Protein AF-A0A9D6INA7-F1 (afdb_monomer_lite)

Radius of gyration: 45.53 Å; chains: 1; bounding box: 93×79×83 Å

Foldseek 3Di:
DDDPDDDPVQLVCVLVPNHDPVSVVCCVPDPVSVVVSVVSNVVVVVVVVVVVVVVDDPVVVVVVVVVVVVVVVVVVVVVVVVVVVVVVVVVVVVVVVCVVPPDPDDPDPDPDPVVVVVVVVVVVQVPDPDHPVCVVVVVVVVVVVVVVVVVVVVVVVPPD

pLDDT: mean 83.05, std 12.9, range [39.5, 96.38]

Sequence (160 aa):
MNENHLTDDELAGVVVGAPSRRASDHLASCESCRTEESRMRSELKGFSEEYARQGERPEVFWAKQRAAVHARIERRRTVLWRLTWSTAAAATIMLGYLHFRSPASQPAPVVQDADQALLLDVERSLRRPVPAALEPAMILAAEIDRMASIEQVNEKGETQ

Structure (mmCIF, N/CA/C/O backbone):
data_AF-A0A9D6INA7-F1
#
_entry.id   AF-A0A9D6INA7-F1
#
loop_
_atom_site.group_PDB
_atom_site.id
_atom_site.type_symbol
_atom_site.label_atom_id
_atom_site.label_alt_id
_atom_site.label_comp_id
_atom_site.label_asym_id
_atom_site.label_entity_id
_atom_site.label_seq_id
_atom_site.pdbx_PDB_ins_code
_atom_site.Cartn_x
_atom_site.Cartn_y
_atom_site.Cartn_z
_atom_site.occupancy
_atom_site.B_iso_or_equiv
_atom_site.auth_seq_id
_atom_site.auth_comp_id
_atom_site.auth_asym_id
_atom_site.auth_atom_id
_atom_site.pdbx_PDB_model_num
ATOM 1 N N . MET A 1 1 ? -18.661 6.238 46.162 1.00 39.50 1 MET A N 1
ATOM 2 C CA . MET A 1 1 ? -18.295 5.082 45.322 1.00 39.50 1 MET A CA 1
ATOM 3 C C . MET A 1 1 ? -17.611 5.658 44.095 1.00 39.50 1 MET A C 1
ATOM 5 O O . MET A 1 1 ? -18.292 6.073 43.173 1.00 39.50 1 MET A O 1
ATOM 9 N N . ASN A 1 2 ? -16.289 5.829 44.170 1.00 43.62 2 ASN A N 1
ATOM 10 C CA . ASN A 1 2 ? -15.457 6.296 43.060 1.00 43.62 2 ASN A CA 1
ATOM 11 C C . ASN A 1 2 ? -14.769 5.056 42.494 1.00 43.62 2 ASN A C 1
ATOM 13 O O . ASN A 1 2 ? -13.664 4.718 42.918 1.00 43.62 2 ASN A O 1
ATOM 17 N N . GLU A 1 3 ? -15.460 4.325 41.628 1.00 61.50 3 GLU A N 1
ATOM 18 C CA . GLU A 1 3 ? -14.843 3.222 40.900 1.00 61.50 3 GLU A CA 1
ATOM 19 C C . GLU A 1 3 ? -14.175 3.794 39.652 1.00 61.50 3 GLU A C 1
ATOM 21 O O . GLU A 1 3 ? -14.790 4.489 38.849 1.00 61.50 3 GLU A O 1
ATOM 26 N N . ASN A 1 4 ? -12.867 3.579 39.548 1.00 87.19 4 ASN A N 1
ATOM 27 C CA . ASN A 1 4 ? -12.038 4.096 38.469 1.00 87.19 4 ASN A CA 1
ATOM 28 C C . ASN A 1 4 ? -12.307 3.265 37.197 1.00 87.19 4 ASN A C 1
ATOM 30 O O . ASN A 1 4 ? -11.664 2.231 37.000 1.00 87.19 4 ASN A O 1
ATOM 34 N N . HIS A 1 5 ? -13.312 3.667 36.412 1.00 92.19 5 HIS A N 1
ATOM 35 C CA . HIS A 1 5 ? -13.701 3.046 35.139 1.00 92.19 5 HIS A CA 1
ATOM 36 C C . HIS A 1 5 ? -12.588 3.136 34.083 1.00 92.19 5 HIS A C 1
ATOM 38 O O . HIS A 1 5 ? -11.616 3.878 34.245 1.00 92.19 5 HIS A O 1
ATOM 44 N N . LEU A 1 6 ? -12.727 2.363 33.002 1.00 93.00 6 LEU A N 1
ATOM 45 C CA . LEU A 1 6 ? -11.847 2.487 31.839 1.00 93.00 6 LEU A CA 1
ATOM 46 C C . LEU A 1 6 ? -11.991 3.861 31.199 1.00 93.00 6 LEU A C 1
ATOM 48 O O . LEU A 1 6 ? -13.091 4.409 31.132 1.00 93.00 6 LEU A O 1
ATOM 52 N N . THR A 1 7 ? -10.873 4.394 30.719 1.00 93.50 7 THR A N 1
ATOM 53 C CA . THR A 1 7 ? -10.906 5.586 29.873 1.00 93.50 7 THR A CA 1
ATOM 54 C C . THR A 1 7 ? -11.482 5.242 28.502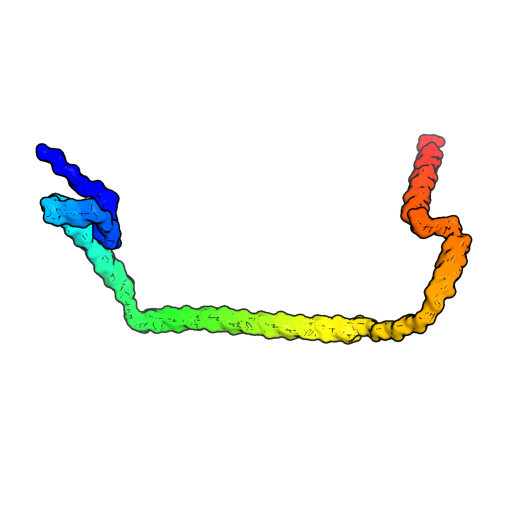 1.00 93.50 7 THR A C 1
ATOM 56 O O . THR A 1 7 ? -11.440 4.086 28.071 1.00 93.50 7 THR A O 1
ATOM 59 N N . ASP A 1 8 ? -11.965 6.254 27.785 1.00 92.00 8 ASP A N 1
ATOM 60 C CA . ASP A 1 8 ? -12.484 6.085 26.424 1.00 92.00 8 ASP A CA 1
ATOM 61 C C . ASP A 1 8 ? -11.443 5.449 25.490 1.00 92.00 8 ASP A C 1
ATOM 63 O O . ASP A 1 8 ? -11.783 4.590 24.680 1.00 92.00 8 ASP A O 1
ATOM 67 N N . ASP A 1 9 ? -10.161 5.792 25.652 1.00 92.75 9 ASP A N 1
ATOM 68 C CA . ASP A 1 9 ? -9.058 5.208 24.879 1.00 92.75 9 ASP A CA 1
ATOM 69 C C . ASP A 1 9 ? -8.852 3.717 25.188 1.00 92.75 9 ASP A C 1
ATOM 71 O O . ASP A 1 9 ? -8.656 2.902 24.282 1.00 92.75 9 ASP A O 1
ATOM 75 N N . GLU A 1 10 ? -8.905 3.334 26.469 1.00 93.75 10 GLU A N 1
ATOM 76 C CA . GLU A 1 10 ? -8.799 1.931 26.882 1.00 93.75 10 GLU A CA 1
ATOM 77 C C . GLU A 1 10 ? -9.990 1.120 26.359 1.00 93.75 10 GLU A C 1
ATOM 79 O O . GLU A 1 10 ? -9.817 -0.005 25.881 1.00 93.75 10 GLU A O 1
ATOM 84 N N . LEU A 1 11 ? -11.188 1.705 26.404 1.00 93.88 11 LEU A N 1
ATOM 85 C CA . LEU A 1 11 ? -12.412 1.089 25.912 1.00 93.88 11 LEU A CA 1
ATOM 86 C C . LEU A 1 11 ? -12.409 0.959 24.382 1.00 93.88 11 LEU A C 1
ATOM 88 O O . LEU A 1 11 ? -12.724 -0.108 23.852 1.00 93.88 11 LEU A O 1
ATOM 92 N N . ALA A 1 12 ? -11.962 1.990 23.664 1.00 93.38 12 ALA A N 1
ATOM 93 C CA . ALA A 1 12 ? -11.777 1.952 22.218 1.00 93.38 12 ALA A CA 1
ATOM 94 C C . ALA A 1 12 ? -10.768 0.868 21.814 1.00 93.38 12 ALA A C 1
ATOM 96 O O . ALA A 1 12 ? -11.034 0.101 20.887 1.00 93.38 12 ALA A O 1
ATOM 97 N N . GLY A 1 13 ? -9.659 0.738 22.553 1.00 94.31 13 GLY A N 1
ATOM 98 C CA . GLY A 1 13 ? -8.676 -0.333 22.374 1.00 94.31 13 GLY A CA 1
ATOM 99 C C . GLY A 1 13 ? -9.300 -1.729 22.461 1.00 94.31 13 GLY A C 1
ATOM 100 O O . GLY A 1 13 ? -9.048 -2.584 21.610 1.00 94.31 13 GLY A O 1
ATOM 101 N N . VAL A 1 14 ? -10.186 -1.955 23.435 1.00 95.31 14 VAL A N 1
ATOM 102 C CA . VAL A 1 14 ? -10.940 -3.216 23.556 1.00 95.31 14 VAL A CA 1
ATOM 103 C C . VAL A 1 14 ? -11.855 -3.448 22.351 1.00 95.31 14 VAL A C 1
ATOM 105 O O . VAL A 1 14 ? -11.949 -4.572 21.839 1.00 95.31 14 VAL A O 1
ATOM 108 N N . VAL A 1 15 ? -12.547 -2.404 21.901 1.00 94.69 15 VAL A N 1
ATOM 109 C CA . VAL A 1 15 ? -13.519 -2.478 20.807 1.00 94.69 15 VAL A CA 1
ATOM 110 C C . VAL A 1 15 ? -12.839 -2.817 19.474 1.00 94.69 15 VAL A C 1
ATOM 112 O O . VAL A 1 15 ? -13.358 -3.655 18.738 1.00 94.69 15 VAL A O 1
ATOM 115 N N . VAL A 1 16 ? -11.652 -2.265 19.195 1.00 92.94 16 VAL A N 1
ATOM 116 C CA . VAL A 1 16 ? -10.876 -2.552 17.967 1.00 92.94 16 VAL A CA 1
ATOM 117 C C . VAL A 1 16 ? -10.054 -3.849 18.028 1.00 92.94 16 VAL A C 1
ATOM 119 O O . VAL A 1 16 ? -9.341 -4.171 17.080 1.00 92.94 16 VAL A O 1
ATOM 122 N N . GLY A 1 17 ? -10.148 -4.614 19.122 1.00 93.06 17 GLY A N 1
ATOM 123 C CA . GLY A 1 17 ? -9.463 -5.903 19.276 1.00 93.06 17 GLY A CA 1
ATOM 124 C C . GLY A 1 17 ? -8.021 -5.815 19.785 1.00 93.06 17 GLY A C 1
ATOM 125 O O . GLY A 1 17 ? -7.282 -6.792 19.683 1.00 93.06 17 GLY A O 1
ATOM 126 N N . ALA A 1 18 ? -7.624 -4.681 20.365 1.00 93.81 18 ALA A N 1
ATOM 127 C CA . ALA A 1 18 ? -6.322 -4.463 20.993 1.00 93.81 18 ALA A CA 1
ATOM 128 C C . ALA A 1 18 ? -6.458 -4.082 22.488 1.00 93.81 18 ALA A C 1
ATOM 130 O O . ALA A 1 18 ? -5.997 -3.012 22.896 1.00 93.81 18 ALA A O 1
ATOM 131 N N . PRO A 1 19 ? -7.107 -4.914 23.330 1.00 92.94 19 PRO A N 1
ATOM 132 C CA . PRO A 1 19 ? -7.307 -4.585 24.735 1.00 92.94 19 PRO A CA 1
ATOM 133 C C . PRO A 1 19 ? -5.983 -4.604 25.508 1.00 92.94 19 PRO A C 1
ATOM 135 O O . PRO A 1 19 ? -5.164 -5.516 25.362 1.00 92.94 19 PRO A O 1
ATOM 138 N N . SER A 1 20 ? -5.796 -3.638 26.407 1.00 93.06 20 SER A N 1
ATOM 139 C CA . SER A 1 20 ? -4.734 -3.728 27.409 1.00 93.06 20 SER A CA 1
ATOM 140 C C . SER A 1 20 ? -5.061 -4.823 28.437 1.00 93.06 20 SER A C 1
ATOM 142 O O . SER A 1 20 ? -6.219 -5.219 28.620 1.00 93.06 20 SER A O 1
ATOM 144 N N . ARG A 1 21 ? -4.041 -5.316 29.154 1.00 92.75 21 ARG A N 1
ATOM 145 C CA . ARG A 1 21 ? -4.243 -6.315 30.219 1.00 92.75 21 ARG A CA 1
ATOM 146 C C . ARG A 1 21 ? -5.165 -5.782 31.318 1.00 92.75 21 ARG A C 1
ATOM 148 O O . ARG A 1 21 ? -6.128 -6.440 31.683 1.00 92.75 21 ARG A O 1
ATOM 155 N N . ARG A 1 22 ? -4.923 -4.539 31.747 1.00 92.69 22 ARG A N 1
ATOM 156 C CA . ARG A 1 22 ? -5.764 -3.809 32.705 1.00 92.69 22 ARG A CA 1
ATOM 157 C C . ARG A 1 22 ? -7.215 -3.717 32.229 1.00 92.69 22 ARG A C 1
ATOM 159 O O . ARG A 1 22 ? -8.114 -3.956 33.025 1.00 92.69 22 ARG A O 1
ATOM 166 N N . ALA A 1 23 ? -7.435 -3.388 30.955 1.00 93.25 23 ALA A N 1
ATOM 167 C CA . ALA A 1 23 ? -8.778 -3.279 30.397 1.00 93.25 23 ALA A CA 1
ATOM 168 C C . ALA A 1 23 ? -9.506 -4.628 30.384 1.00 93.25 23 ALA A C 1
ATOM 170 O O . ALA A 1 23 ? -10.665 -4.706 30.784 1.00 93.25 23 ALA A O 1
ATOM 171 N N . SER A 1 24 ? -8.803 -5.699 30.010 1.00 93.56 24 SER A N 1
ATOM 172 C CA . SER A 1 24 ? -9.348 -7.063 30.028 1.00 93.56 24 SER A CA 1
ATOM 173 C C . SER A 1 24 ? -9.737 -7.501 31.444 1.00 93.56 24 SER A C 1
ATOM 175 O O . SER A 1 24 ? -10.841 -8.001 31.654 1.00 93.56 24 SER A O 1
ATOM 177 N N . ASP A 1 25 ? -8.863 -7.252 32.423 1.00 93.94 25 ASP A N 1
ATOM 178 C CA . ASP A 1 25 ? -9.101 -7.604 33.826 1.00 93.94 25 ASP A CA 1
ATOM 179 C C . ASP A 1 25 ? -10.251 -6.776 34.430 1.00 93.94 25 ASP A C 1
ATOM 181 O O . ASP A 1 25 ? -11.086 -7.303 35.164 1.00 93.94 25 ASP A O 1
ATOM 185 N N . HIS A 1 26 ? -10.345 -5.486 34.091 1.00 94.94 26 HIS A N 1
ATOM 186 C CA . HIS A 1 26 ? -11.422 -4.609 34.558 1.00 94.94 26 HIS A CA 1
ATOM 187 C C . HIS A 1 26 ? -12.785 -5.004 33.980 1.00 94.94 26 HIS A C 1
ATOM 189 O O . HIS A 1 26 ? -13.786 -4.996 34.693 1.00 94.94 26 HIS A O 1
ATOM 195 N N . LEU A 1 27 ? -12.845 -5.402 32.706 1.00 94.56 27 LEU A N 1
ATOM 196 C CA . LEU A 1 27 ? -14.090 -5.868 32.090 1.00 94.56 27 LEU A CA 1
ATOM 197 C C . LEU A 1 27 ? -14.610 -7.160 32.720 1.00 94.56 27 LEU A C 1
ATOM 199 O O . LEU A 1 27 ? -15.812 -7.408 32.664 1.00 94.56 27 LEU A O 1
ATOM 203 N N . ALA A 1 28 ? -13.765 -7.966 33.367 1.00 93.31 28 ALA A N 1
ATOM 204 C CA . ALA A 1 28 ? -14.228 -9.132 34.115 1.00 93.31 28 ALA A CA 1
ATOM 205 C C . ALA A 1 28 ? -15.023 -8.740 35.375 1.00 93.31 28 ALA A C 1
ATOM 207 O O . ALA A 1 28 ? -15.969 -9.435 35.747 1.00 93.31 28 ALA A O 1
ATOM 208 N N . SER A 1 29 ? -14.706 -7.606 36.006 1.00 92.75 29 SER A N 1
ATOM 209 C CA . SER A 1 29 ? -15.310 -7.186 37.277 1.00 92.75 29 SER A CA 1
ATOM 210 C C . SER A 1 29 ? -16.317 -6.037 37.162 1.00 92.75 29 SER A C 1
ATOM 212 O O . SER A 1 29 ? -17.220 -5.963 37.989 1.00 92.75 29 SER A O 1
ATOM 214 N N . CYS A 1 30 ? -16.234 -5.187 36.135 1.00 95.38 30 CYS A N 1
ATOM 215 C CA . CYS A 1 30 ? -17.062 -3.984 36.014 1.00 95.38 30 CYS A CA 1
ATOM 216 C C . CYS A 1 30 ? -18.196 -4.130 34.984 1.00 95.38 30 CYS A C 1
ATOM 218 O O . CYS A 1 30 ? -17.961 -4.257 33.782 1.00 95.38 30 CYS A O 1
ATOM 220 N N . GLU A 1 31 ? -19.447 -4.073 35.447 1.00 94.62 31 GLU A N 1
ATOM 221 C CA . GLU A 1 31 ? -20.636 -4.211 34.592 1.00 94.62 31 GLU A CA 1
ATOM 222 C C . GLU A 1 31 ? -20.909 -2.988 33.707 1.00 94.62 31 GLU A C 1
ATOM 224 O O . GLU A 1 31 ? -21.302 -3.148 32.548 1.00 94.62 31 GLU A O 1
ATOM 229 N N . SER A 1 32 ? -20.656 -1.773 34.200 1.00 94.19 32 SER A N 1
ATOM 230 C CA . SER A 1 32 ? -20.866 -0.554 33.411 1.00 94.19 32 SER A CA 1
ATOM 231 C C . SER A 1 32 ? -19.929 -0.498 32.202 1.00 94.19 32 SER A C 1
ATOM 233 O O . SER A 1 32 ? -20.388 -0.263 31.087 1.00 94.19 32 SER A O 1
ATOM 235 N N . CYS A 1 33 ? -18.643 -0.819 32.383 1.00 95.44 33 CYS A N 1
ATOM 236 C CA . CYS A 1 33 ? -17.680 -0.869 31.281 1.00 95.44 33 CYS A CA 1
ATOM 237 C C . CYS A 1 33 ? -18.006 -1.971 30.261 1.00 95.44 33 CYS A C 1
ATOM 239 O O . CYS A 1 33 ? -17.836 -1.747 29.066 1.00 95.44 33 CYS A O 1
ATOM 241 N N . ARG A 1 34 ? -18.525 -3.133 30.692 1.00 95.19 34 ARG A N 1
ATOM 242 C CA . ARG A 1 34 ? -19.021 -4.169 29.760 1.00 95.19 34 ARG A CA 1
ATOM 243 C C . ARG A 1 34 ? -20.222 -3.693 28.947 1.00 95.19 34 ARG A C 1
ATOM 245 O O . ARG A 1 34 ? -20.334 -4.006 27.765 1.00 95.19 34 ARG A O 1
ATOM 252 N N . THR A 1 35 ? -21.125 -2.951 29.582 1.00 95.94 35 THR A N 1
ATOM 253 C CA . THR A 1 35 ? -22.317 -2.411 28.918 1.00 95.94 35 THR A CA 1
ATOM 254 C C . THR A 1 35 ? -21.918 -1.405 27.844 1.00 95.94 35 THR A C 1
ATOM 256 O O . THR A 1 35 ? -22.411 -1.476 26.720 1.00 95.94 35 THR A O 1
ATOM 259 N N . GLU A 1 36 ? -20.971 -0.524 28.163 1.00 95.12 36 GLU A N 1
ATOM 260 C CA . GLU A 1 36 ? -20.465 0.477 27.224 1.00 95.12 36 GLU A CA 1
ATOM 261 C C . GLU A 1 36 ? -19.671 -0.152 26.067 1.00 95.12 36 GLU A C 1
ATOM 263 O O . GLU A 1 36 ? -19.880 0.198 24.907 1.00 95.12 36 GLU A O 1
ATOM 268 N N . GLU A 1 37 ? -18.834 -1.153 26.348 1.00 95.62 37 GLU A N 1
ATOM 269 C CA . GLU A 1 37 ? -18.132 -1.932 25.321 1.00 95.62 37 GLU A CA 1
ATOM 270 C C . GLU A 1 37 ? -19.111 -2.609 24.348 1.00 95.62 37 GLU A C 1
ATOM 272 O O . GLU A 1 37 ? -18.969 -2.477 23.130 1.00 95.62 37 GLU A O 1
ATOM 277 N N . SER A 1 38 ? -20.150 -3.262 24.877 1.00 94.69 38 SER A N 1
ATOM 278 C CA . SER A 1 38 ? -21.203 -3.892 24.073 1.00 94.69 38 SER A CA 1
ATOM 279 C C . SER A 1 38 ? -21.954 -2.870 23.213 1.00 94.69 38 SER A C 1
ATOM 281 O O . SER A 1 38 ? -22.191 -3.113 22.024 1.00 94.69 38 SER A O 1
ATOM 283 N N . ARG A 1 39 ? -22.264 -1.689 23.772 1.00 94.38 39 ARG A N 1
ATOM 284 C CA . ARG A 1 39 ? -22.883 -0.576 23.040 1.00 94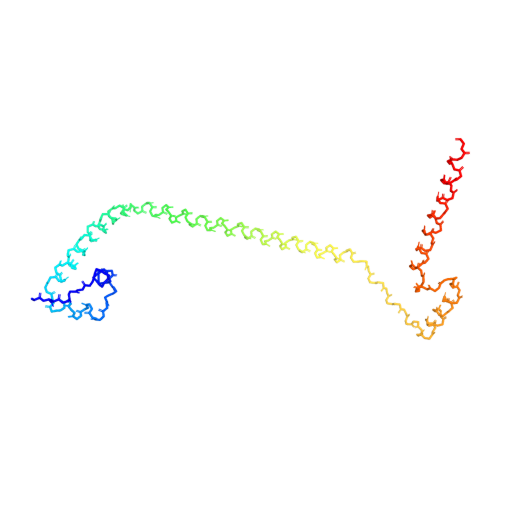.38 39 ARG A CA 1
ATOM 285 C C . ARG A 1 39 ? -22.016 -0.156 21.855 1.00 94.38 39 ARG A C 1
ATOM 287 O O . ARG A 1 39 ? -22.489 -0.195 20.720 1.00 94.38 39 ARG A O 1
ATOM 294 N N . MET A 1 40 ? -20.737 0.135 22.087 1.00 93.88 40 MET A N 1
ATOM 295 C CA . MET A 1 40 ? -19.800 0.535 21.032 1.00 93.88 40 MET A CA 1
ATOM 296 C C . MET A 1 40 ? -19.617 -0.552 19.962 1.00 93.88 40 MET A C 1
ATOM 298 O O . MET A 1 40 ? -19.638 -0.259 18.764 1.00 93.88 40 MET A O 1
ATOM 302 N N . ARG A 1 41 ? -19.486 -1.828 20.357 1.00 93.69 41 ARG A N 1
ATOM 303 C CA . ARG A 1 41 ? -19.390 -2.941 19.397 1.00 93.69 41 ARG A CA 1
ATOM 304 C C . ARG A 1 41 ? -20.654 -3.087 18.553 1.00 93.69 41 ARG A C 1
ATOM 306 O O . ARG A 1 41 ? -20.551 -3.413 17.370 1.00 93.69 41 ARG A O 1
ATOM 313 N N . SER A 1 42 ? -21.830 -2.838 19.125 1.00 93.00 42 SER A N 1
ATOM 314 C CA . SER A 1 42 ? -23.094 -2.900 18.387 1.00 93.00 42 SER A CA 1
ATOM 315 C C . SER A 1 42 ? -23.194 -1.814 17.308 1.00 93.00 42 SER A C 1
ATOM 317 O O . SER A 1 42 ? -23.602 -2.108 16.183 1.00 93.00 42 SER A O 1
ATOM 319 N N . GLU A 1 43 ? -22.728 -0.596 17.601 1.00 91.44 43 GLU A N 1
ATOM 320 C CA . GLU A 1 43 ? -22.689 0.516 16.645 1.00 91.44 43 GLU A CA 1
ATOM 321 C C . GLU A 1 43 ? -21.733 0.209 15.479 1.00 91.44 43 GLU A C 1
ATOM 323 O O . GLU A 1 43 ? -22.096 0.355 14.308 1.00 91.44 43 GLU A O 1
ATOM 328 N N . LEU A 1 44 ? -20.541 -0.324 15.778 1.00 91.56 44 LEU A N 1
ATOM 329 C CA . LEU A 1 44 ? -19.588 -0.753 14.748 1.00 91.56 44 LEU A CA 1
ATOM 330 C C . LEU A 1 44 ? -20.101 -1.914 13.902 1.00 91.56 44 LEU A C 1
ATOM 332 O O . LEU A 1 44 ? -19.813 -1.975 12.706 1.00 91.56 44 LEU A O 1
ATOM 336 N N . LYS A 1 45 ? -20.854 -2.842 14.496 1.00 90.38 45 LYS A N 1
ATOM 337 C CA . LYS A 1 45 ? -21.470 -3.941 13.753 1.00 90.38 45 LYS A CA 1
ATOM 338 C C . LYS A 1 45 ? -22.511 -3.420 12.760 1.00 90.38 45 LYS A C 1
ATOM 340 O O . LYS A 1 45 ? -22.505 -3.843 11.610 1.00 90.38 45 LYS A O 1
ATOM 345 N N . GLY A 1 46 ? -23.343 -2.459 13.164 1.00 87.06 46 GLY A N 1
ATOM 346 C CA . GLY A 1 46 ? -24.296 -1.815 12.255 1.00 87.06 46 GLY A CA 1
ATOM 347 C C . GLY A 1 46 ? -23.600 -1.124 11.078 1.00 87.06 46 GLY A C 1
ATOM 348 O O . GLY A 1 46 ? -24.029 -1.256 9.931 1.00 87.06 46 GLY A O 1
ATOM 349 N N . PHE A 1 47 ? -22.478 -0.451 11.347 1.00 87.00 47 PHE A N 1
ATOM 350 C CA . PHE A 1 47 ? -21.643 0.145 10.307 1.00 87.00 47 PHE A CA 1
ATOM 351 C C . PHE A 1 47 ? -21.026 -0.916 9.383 1.00 87.00 47 PHE A C 1
ATOM 353 O O . PHE A 1 47 ? -21.127 -0.803 8.165 1.00 87.00 47 PHE A O 1
ATOM 360 N N . SER A 1 48 ? -20.419 -1.975 9.924 1.00 88.19 48 SER A N 1
ATOM 361 C CA . SER A 1 48 ? -19.765 -3.006 9.108 1.00 88.19 48 SER A CA 1
ATOM 362 C C . SER A 1 48 ? -20.748 -3.774 8.223 1.00 88.19 48 SER A C 1
ATOM 364 O O . SER A 1 48 ? -20.430 -4.048 7.067 1.00 88.19 48 SER A O 1
ATOM 366 N N . GLU A 1 49 ? -21.956 -4.053 8.713 1.00 87.19 49 GLU A N 1
ATOM 367 C CA . GLU A 1 49 ? -23.031 -4.671 7.934 1.00 87.19 49 GLU A CA 1
ATOM 368 C C . GLU A 1 49 ? -23.474 -3.783 6.766 1.00 87.19 49 GLU A C 1
ATOM 370 O O . GLU A 1 49 ? -23.680 -4.275 5.657 1.00 87.19 49 GLU A O 1
ATOM 375 N N . GLU A 1 50 ? -23.574 -2.470 6.978 1.00 85.19 50 GLU A N 1
ATOM 376 C CA . GLU A 1 50 ? -23.910 -1.523 5.915 1.00 85.19 50 GLU A CA 1
ATOM 377 C C . GLU A 1 50 ? -22.824 -1.470 4.833 1.00 85.19 50 GLU A C 1
ATOM 379 O O . GLU A 1 50 ? -23.119 -1.535 3.638 1.00 85.19 50 GLU A O 1
ATOM 384 N N . TYR A 1 51 ? -21.553 -1.455 5.233 1.00 83.81 51 TYR A N 1
ATOM 385 C CA . TYR A 1 51 ? -20.440 -1.514 4.285 1.00 83.81 51 TYR A CA 1
ATOM 386 C C . TYR A 1 51 ? -20.360 -2.855 3.558 1.00 83.81 51 TYR A C 1
ATOM 388 O O . TYR A 1 51 ? -20.067 -2.878 2.363 1.00 83.81 51 TYR A O 1
ATOM 396 N N . ALA A 1 52 ? -20.646 -3.967 4.238 1.00 84.00 52 ALA A N 1
ATOM 397 C CA . ALA A 1 52 ? -20.707 -5.282 3.614 1.00 84.00 52 ALA A CA 1
ATOM 398 C C . ALA A 1 52 ? -21.806 -5.333 2.541 1.00 84.00 52 ALA A C 1
ATOM 400 O O . ALA A 1 52 ? -21.532 -5.762 1.422 1.00 84.00 52 ALA A O 1
ATOM 401 N N . ARG A 1 53 ? -23.001 -4.792 2.823 1.00 80.50 53 ARG A N 1
ATOM 402 C CA . ARG A 1 53 ? -24.090 -4.666 1.837 1.00 80.50 53 ARG A CA 1
ATOM 403 C C . ARG A 1 53 ? -23.697 -3.813 0.630 1.00 80.50 53 ARG A C 1
ATOM 405 O O . ARG A 1 53 ? -24.024 -4.151 -0.502 1.00 80.50 53 ARG A O 1
ATOM 412 N N . GLN A 1 54 ? -22.967 -2.719 0.841 1.00 78.19 54 GLN A N 1
ATOM 413 C CA . GLN A 1 54 ? -22.455 -1.892 -0.262 1.00 78.19 54 GLN A CA 1
ATOM 414 C C . GLN A 1 54 ? -21.312 -2.571 -1.038 1.00 78.19 54 GLN A C 1
ATOM 416 O O . GLN A 1 54 ? -21.118 -2.308 -2.232 1.00 78.19 54 GLN A O 1
ATOM 421 N N . GLY A 1 55 ? -20.549 -3.424 -0.352 1.00 77.38 55 GLY A N 1
ATOM 422 C CA . GLY A 1 55 ? -19.443 -4.214 -0.882 1.00 77.38 55 GLY A CA 1
ATOM 423 C C . GLY A 1 55 ? -19.877 -5.474 -1.630 1.00 77.38 55 GLY A C 1
ATOM 424 O O . GLY A 1 55 ? -19.116 -5.964 -2.468 1.00 77.38 55 GLY A O 1
ATOM 425 N N . GLU A 1 56 ? -21.094 -5.971 -1.398 1.00 79.88 56 GLU A N 1
ATOM 426 C CA . GLU A 1 56 ? -21.696 -7.048 -2.180 1.00 79.88 56 GLU A CA 1
ATOM 427 C C . GLU A 1 56 ? -21.902 -6.582 -3.626 1.00 79.88 56 GLU A C 1
ATOM 429 O O . GLU A 1 56 ? -22.842 -5.876 -3.998 1.00 79.88 56 GLU A O 1
ATOM 434 N N . ARG A 1 57 ? -20.952 -6.967 -4.476 1.00 83.06 57 ARG A N 1
ATOM 435 C CA . ARG A 1 57 ? -21.011 -6.775 -5.922 1.00 83.06 57 ARG A CA 1
ATOM 436 C C . ARG A 1 57 ? -21.194 -8.132 -6.601 1.00 83.06 57 ARG A C 1
ATOM 438 O O . ARG A 1 57 ? -20.608 -9.113 -6.144 1.00 83.06 57 ARG A O 1
ATOM 445 N N . PRO A 1 58 ? -21.948 -8.200 -7.714 1.00 87.31 58 PRO A N 1
ATOM 446 C CA . PRO A 1 58 ? -22.076 -9.430 -8.491 1.00 87.31 58 PRO A CA 1
ATOM 447 C C . PRO A 1 58 ? -20.705 -9.967 -8.917 1.00 87.31 58 PRO A C 1
ATOM 449 O O . PRO A 1 58 ? -19.833 -9.181 -9.282 1.00 87.31 58 PRO A O 1
ATOM 452 N N . GLU A 1 59 ? -20.530 -11.289 -8.991 1.00 90.56 59 GLU A N 1
ATOM 453 C CA . GLU A 1 59 ? -19.248 -11.900 -9.399 1.00 90.56 59 GLU A CA 1
ATOM 454 C C . GLU A 1 59 ? -18.761 -11.396 -10.770 1.00 90.56 59 GLU A C 1
ATOM 456 O O . GLU A 1 59 ? -17.568 -11.222 -11.009 1.00 90.56 59 GLU A O 1
ATOM 461 N N . VAL A 1 60 ? -19.694 -11.046 -11.661 1.00 91.19 60 VAL A N 1
ATOM 462 C CA . VAL A 1 60 ? -19.395 -10.436 -12.965 1.00 91.19 60 VAL A CA 1
ATOM 463 C C . VAL A 1 60 ? -18.624 -9.115 -12.827 1.00 91.19 60 VAL A C 1
ATOM 465 O O . VAL A 1 60 ? -17.758 -8.819 -13.652 1.00 91.19 60 VAL A O 1
ATOM 468 N N . PHE A 1 61 ? -18.907 -8.310 -11.798 1.00 92.44 61 PHE A N 1
ATOM 469 C CA . PHE A 1 61 ? -18.159 -7.084 -11.513 1.00 92.44 61 PHE A CA 1
ATOM 470 C C . PHE A 1 61 ? -16.708 -7.407 -11.140 1.00 92.44 61 PHE A C 1
ATOM 472 O O . PHE A 1 61 ? -15.786 -6.840 -11.729 1.00 92.44 61 PHE A O 1
ATOM 479 N N . TRP A 1 62 ? -16.496 -8.363 -10.232 1.00 91.62 62 TRP A N 1
ATOM 480 C CA . TRP A 1 62 ? -15.159 -8.776 -9.803 1.00 91.62 62 TRP A CA 1
ATOM 481 C C . TRP A 1 62 ? -14.362 -9.424 -10.932 1.00 91.62 62 TRP A C 1
ATOM 483 O O . TRP A 1 62 ? -13.174 -9.144 -11.088 1.00 91.62 62 TRP A O 1
ATOM 493 N N . ALA A 1 63 ? -15.007 -10.226 -11.779 1.00 93.44 63 ALA A N 1
ATOM 494 C CA . ALA A 1 63 ? -14.390 -10.786 -12.976 1.00 93.44 63 ALA A CA 1
ATOM 495 C C . ALA A 1 63 ? -13.907 -9.683 -13.935 1.00 93.44 63 ALA A C 1
ATOM 497 O O . ALA A 1 63 ? -12.758 -9.712 -14.384 1.00 93.44 63 ALA A O 1
ATOM 498 N N . LYS A 1 64 ? -14.738 -8.661 -14.193 1.00 94.12 64 LYS A N 1
ATOM 499 C CA . LYS A 1 64 ? -14.351 -7.494 -15.007 1.00 94.12 64 LYS A CA 1
ATOM 500 C C . LYS A 1 64 ? -13.202 -6.713 -14.375 1.00 94.12 64 LYS A C 1
ATOM 502 O O . LYS A 1 64 ? -12.272 -6.324 -15.079 1.00 94.12 64 LYS A O 1
ATOM 507 N N . GLN A 1 65 ? -13.242 -6.501 -13.061 1.00 95.56 65 GLN A N 1
ATOM 508 C CA . GLN A 1 65 ? -12.186 -5.786 -12.352 1.00 95.56 65 GLN A CA 1
ATOM 509 C C . GLN A 1 65 ? -10.855 -6.544 -12.426 1.00 95.56 65 GLN A C 1
ATOM 511 O O . GLN A 1 65 ? -9.843 -5.956 -12.806 1.00 95.56 65 GLN A O 1
ATOM 516 N N . ARG A 1 66 ? -10.858 -7.856 -12.152 1.00 95.50 66 ARG A N 1
ATOM 517 C CA . ARG A 1 66 ? -9.675 -8.718 -12.293 1.00 95.50 66 ARG A CA 1
ATOM 518 C C . ARG A 1 66 ? -9.124 -8.667 -13.713 1.00 95.50 66 ARG A C 1
ATOM 520 O O . ARG A 1 66 ? -7.931 -8.431 -13.891 1.00 95.50 66 ARG A O 1
ATOM 527 N N . ALA A 1 67 ? -9.983 -8.800 -14.724 1.00 95.81 67 ALA A N 1
ATOM 528 C CA . ALA A 1 67 ? -9.574 -8.705 -16.122 1.00 95.81 67 ALA A CA 1
ATOM 529 C C . ALA A 1 67 ? -8.922 -7.348 -16.447 1.00 95.81 67 ALA A C 1
ATOM 531 O O . ALA A 1 67 ? -7.865 -7.306 -17.077 1.00 95.81 67 ALA A O 1
ATOM 532 N N . ALA A 1 68 ? -9.495 -6.237 -15.971 1.00 96.38 68 ALA A N 1
ATOM 533 C CA . ALA A 1 68 ? -8.938 -4.900 -16.176 1.00 96.38 68 ALA A CA 1
ATOM 534 C C . ALA A 1 68 ? -7.571 -4.716 -15.491 1.00 96.38 68 ALA A C 1
ATOM 536 O O . ALA A 1 68 ? -6.657 -4.124 -16.073 1.00 96.38 68 ALA A O 1
ATOM 537 N N . VAL A 1 69 ? -7.408 -5.249 -14.275 1.00 96.06 69 VAL A N 1
ATOM 538 C CA . VAL A 1 69 ? -6.132 -5.235 -13.545 1.00 96.06 69 VAL A CA 1
ATOM 539 C C . VAL A 1 69 ? -5.077 -6.049 -14.294 1.00 96.06 69 VAL A C 1
ATOM 541 O O . VAL A 1 69 ? -3.997 -5.524 -14.576 1.00 96.06 69 VAL A O 1
ATOM 544 N N . HIS A 1 70 ? -5.395 -7.282 -14.697 1.00 96.06 70 HIS A N 1
ATOM 545 C CA . HIS A 1 70 ? -4.481 -8.128 -15.466 1.00 96.06 70 HIS A CA 1
ATOM 546 C C . HIS A 1 70 ? -4.082 -7.483 -16.797 1.00 96.06 70 HIS A C 1
ATOM 548 O O . HIS A 1 70 ? -2.896 -7.430 -17.121 1.00 96.06 70 HIS A O 1
ATOM 554 N N . ALA A 1 71 ? -5.035 -6.901 -17.530 1.00 94.50 71 ALA A N 1
ATOM 555 C CA . ALA A 1 71 ? -4.751 -6.199 -18.779 1.00 94.50 71 ALA A CA 1
ATOM 556 C C . ALA A 1 71 ? -3.800 -5.004 -18.579 1.00 94.50 71 ALA A C 1
ATOM 558 O O . ALA A 1 71 ? -2.927 -4.749 -19.413 1.00 94.50 71 ALA A O 1
ATOM 559 N N . ARG A 1 72 ? -3.933 -4.269 -17.466 1.00 93.38 72 ARG A N 1
ATOM 560 C CA . ARG A 1 72 ? -3.039 -3.150 -17.133 1.00 93.38 72 ARG A CA 1
ATOM 561 C C . ARG A 1 72 ? -1.625 -3.627 -16.798 1.00 93.38 72 ARG A C 1
ATOM 563 O O . ARG A 1 72 ? -0.664 -2.995 -17.240 1.00 93.38 72 ARG A O 1
ATOM 570 N N . ILE A 1 73 ? -1.497 -4.719 -16.046 1.00 93.88 73 ILE A N 1
ATOM 571 C CA . ILE A 1 73 ? -0.201 -5.328 -15.717 1.00 93.88 73 ILE A CA 1
ATOM 572 C C . ILE A 1 73 ? 0.492 -5.803 -16.998 1.00 93.88 73 ILE A C 1
ATOM 574 O O . ILE A 1 73 ? 1.647 -5.450 -17.238 1.00 93.88 73 ILE A O 1
ATOM 578 N N . GLU A 1 74 ? -0.230 -6.509 -17.868 1.00 93.69 74 GLU A N 1
ATOM 579 C CA . GLU A 1 74 ? 0.329 -7.041 -19.110 1.00 93.69 74 GLU A CA 1
ATOM 580 C C . GLU A 1 74 ? 0.774 -5.933 -20.071 1.00 93.69 74 GLU A C 1
ATOM 582 O O . GLU A 1 74 ? 1.852 -5.991 -20.667 1.00 93.69 74 GLU A O 1
ATOM 587 N N . ARG A 1 75 ? -0.011 -4.855 -20.177 1.00 91.31 75 ARG A N 1
ATOM 588 C CA . ARG A 1 75 ? 0.367 -3.687 -20.979 1.00 91.31 75 ARG A CA 1
ATOM 589 C C . ARG A 1 75 ? 1.656 -3.039 -20.470 1.00 91.31 75 ARG A C 1
ATOM 591 O O . ARG A 1 75 ? 2.510 -2.672 -21.269 1.00 91.31 75 ARG A O 1
ATOM 598 N N . ARG A 1 76 ? 1.828 -2.910 -19.151 1.00 90.31 76 ARG A N 1
ATOM 599 C CA . ARG A 1 76 ? 3.083 -2.391 -18.581 1.00 90.31 76 ARG A CA 1
ATOM 600 C C . ARG A 1 76 ? 4.255 -3.324 -18.875 1.00 90.31 76 ARG A C 1
ATOM 602 O O . ARG A 1 76 ? 5.301 -2.850 -19.306 1.00 90.31 76 ARG A O 1
ATOM 609 N N . ARG A 1 77 ? 4.066 -4.636 -18.710 1.00 89.62 77 ARG A N 1
ATOM 610 C CA . ARG A 1 77 ? 5.096 -5.648 -18.986 1.00 89.62 77 ARG A CA 1
ATOM 611 C C . ARG A 1 77 ? 5.563 -5.608 -20.439 1.00 89.62 77 ARG A C 1
ATOM 613 O O . ARG A 1 77 ? 6.760 -5.565 -20.693 1.00 89.62 77 ARG A O 1
ATOM 620 N N . THR A 1 78 ? 4.630 -5.565 -21.387 1.00 86.88 78 THR A N 1
ATOM 621 C CA . THR A 1 78 ? 4.944 -5.517 -22.825 1.00 86.88 78 THR A CA 1
ATOM 622 C C . THR A 1 78 ? 5.659 -4.230 -23.233 1.00 86.88 78 THR A C 1
ATOM 624 O O . THR A 1 78 ? 6.588 -4.289 -24.035 1.00 86.88 78 THR A O 1
ATOM 627 N N . VAL A 1 79 ? 5.286 -3.075 -22.671 1.00 88.00 79 VAL A N 1
ATOM 628 C CA . VAL A 1 79 ? 5.989 -1.803 -22.915 1.00 88.00 79 VAL A CA 1
ATOM 629 C C . VAL A 1 79 ? 7.418 -1.855 -22.380 1.00 88.00 79 VAL A C 1
ATOM 631 O O . VAL A 1 79 ? 8.346 -1.527 -23.115 1.00 88.00 79 VAL A O 1
ATOM 634 N N . LEU A 1 80 ? 7.611 -2.324 -21.143 1.00 87.06 80 LEU A N 1
ATOM 635 C CA . LEU A 1 80 ? 8.942 -2.470 -20.546 1.00 87.06 80 LEU A CA 1
ATOM 636 C C . LEU A 1 80 ? 9.814 -3.450 -21.334 1.00 87.06 80 LEU A C 1
ATOM 638 O O . LEU A 1 80 ? 10.962 -3.139 -21.620 1.00 87.06 80 LEU A O 1
ATOM 642 N N . TRP A 1 81 ? 9.254 -4.581 -21.759 1.00 89.12 81 TRP A N 1
ATOM 643 C CA . TRP A 1 81 ? 9.952 -5.550 -22.603 1.00 89.12 81 TRP A CA 1
ATOM 644 C C . TRP A 1 81 ? 10.382 -4.940 -23.943 1.00 89.12 81 TRP A C 1
ATOM 646 O O . TRP A 1 81 ? 11.529 -5.068 -24.360 1.00 89.12 81 TRP A O 1
ATOM 656 N N . ARG A 1 82 ? 9.488 -4.212 -24.621 1.00 87.00 82 ARG A N 1
ATOM 657 C CA . ARG A 1 82 ? 9.837 -3.514 -25.870 1.00 87.00 82 ARG A CA 1
ATOM 658 C C . ARG A 1 82 ? 10.943 -2.484 -25.648 1.00 87.00 82 ARG A C 1
ATOM 660 O O . ARG A 1 82 ? 11.863 -2.415 -26.458 1.00 87.00 82 ARG A O 1
ATOM 667 N N . LEU A 1 83 ? 10.884 -1.738 -24.545 1.00 86.81 83 LEU A N 1
ATOM 668 C CA . LEU A 1 83 ? 11.925 -0.787 -24.162 1.00 86.81 83 LEU A CA 1
ATOM 669 C C . LEU A 1 83 ? 13.268 -1.490 -23.946 1.00 86.81 83 LEU A C 1
ATOM 671 O O . LEU A 1 83 ? 14.246 -1.070 -24.555 1.00 86.81 83 LEU A O 1
ATOM 675 N N . THR A 1 84 ? 13.318 -2.590 -23.188 1.00 87.19 84 THR A N 1
ATOM 676 C CA . THR A 1 84 ? 14.569 -3.331 -22.947 1.00 87.19 84 THR A CA 1
ATOM 677 C C . THR A 1 84 ? 15.180 -3.883 -24.231 1.00 87.19 84 THR A C 1
ATOM 679 O O . THR A 1 84 ? 16.393 -3.825 -24.405 1.00 87.19 84 THR A O 1
ATOM 682 N N . TRP A 1 85 ? 14.361 -4.378 -25.164 1.00 91.25 85 TRP A N 1
ATOM 683 C CA . TRP A 1 85 ? 14.874 -4.837 -26.458 1.00 91.25 85 TRP A CA 1
ATOM 684 C C . TRP A 1 85 ? 15.341 -3.681 -27.338 1.00 91.25 85 TRP A C 1
ATOM 686 O O . TRP A 1 85 ? 16.372 -3.797 -27.995 1.00 91.25 85 TRP A O 1
ATOM 696 N N . SER A 1 86 ? 14.633 -2.549 -27.323 1.00 86.31 86 SER A N 1
ATOM 697 C CA . SER A 1 86 ? 15.041 -1.369 -28.088 1.00 86.31 86 SER A CA 1
ATOM 698 C C . SER A 1 86 ? 16.357 -0.769 -27.583 1.00 86.31 86 SER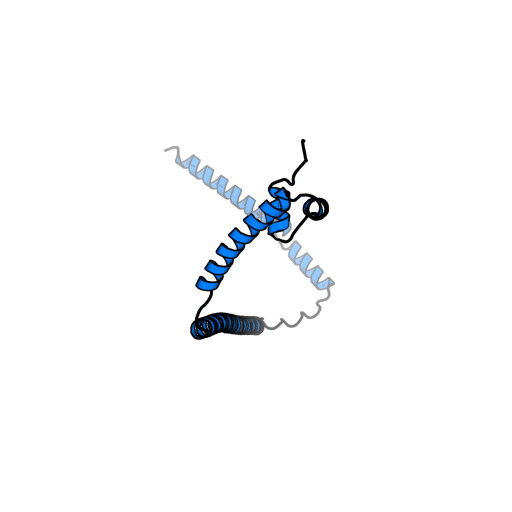 A C 1
ATOM 700 O O . SER A 1 86 ? 17.217 -0.428 -28.392 1.00 86.31 86 SER A O 1
ATOM 702 N N . THR A 1 87 ? 16.566 -0.705 -26.263 1.00 87.81 87 THR A N 1
ATOM 703 C CA . THR A 1 87 ? 17.819 -0.213 -25.678 1.00 87.81 87 THR A CA 1
ATOM 704 C C . THR A 1 87 ? 18.966 -1.192 -25.902 1.00 87.81 87 THR A C 1
ATOM 706 O O . THR A 1 87 ? 20.064 -0.755 -26.236 1.00 87.81 87 THR A O 1
ATOM 709 N N . ALA A 1 88 ? 18.720 -2.503 -25.811 1.00 89.69 88 ALA A N 1
ATOM 710 C CA . ALA A 1 88 ? 19.717 -3.520 -26.145 1.00 89.69 88 ALA A CA 1
ATOM 711 C C . ALA A 1 88 ? 20.144 -3.446 -27.624 1.00 89.69 88 ALA A C 1
ATOM 713 O O . ALA A 1 88 ? 21.336 -3.490 -27.935 1.00 89.69 88 ALA A O 1
ATOM 714 N N . ALA A 1 89 ? 19.191 -3.269 -28.544 1.00 91.38 89 ALA A N 1
ATOM 715 C CA . ALA A 1 89 ? 19.480 -3.088 -29.966 1.00 91.38 89 ALA A CA 1
ATOM 716 C C . ALA A 1 89 ? 20.277 -1.797 -30.228 1.00 91.38 89 ALA A C 1
ATOM 718 O O . ALA A 1 89 ? 21.280 -1.818 -30.935 1.00 91.38 89 ALA A O 1
ATOM 719 N N . ALA A 1 90 ? 19.894 -0.677 -29.610 1.00 90.62 90 ALA A N 1
ATOM 720 C CA . ALA A 1 90 ? 20.631 0.578 -29.745 1.00 90.62 90 ALA A CA 1
ATOM 721 C C . ALA A 1 90 ? 22.065 0.473 -29.193 1.00 90.62 90 ALA A C 1
ATOM 723 O O . ALA A 1 90 ? 23.010 0.915 -29.845 1.00 90.62 90 ALA A O 1
ATOM 724 N N . ALA A 1 91 ? 22.242 -0.160 -28.029 1.00 92.00 91 ALA A N 1
ATOM 725 C CA . ALA A 1 91 ? 23.553 -0.367 -27.420 1.00 92.00 91 ALA A CA 1
ATOM 726 C C . ALA A 1 91 ? 24.455 -1.260 -28.284 1.00 92.00 91 ALA A C 1
ATOM 728 O O . ALA A 1 91 ? 25.623 -0.937 -28.475 1.00 92.00 91 ALA A O 1
ATOM 729 N N . THR A 1 92 ? 23.919 -2.346 -28.851 1.00 92.69 92 THR A N 1
ATOM 730 C CA . THR A 1 92 ? 24.684 -3.235 -29.745 1.00 92.69 92 THR A CA 1
ATOM 731 C C . THR A 1 92 ? 25.093 -2.546 -31.046 1.00 92.69 92 THR A C 1
ATOM 733 O O . THR A 1 92 ? 26.247 -2.675 -31.454 1.00 92.69 92 THR A O 1
ATOM 736 N N . ILE A 1 93 ? 24.209 -1.749 -31.658 1.00 93.25 93 ILE A N 1
ATOM 737 C CA . ILE A 1 93 ? 24.546 -0.930 -32.834 1.00 93.25 93 ILE A CA 1
ATOM 738 C C . ILE A 1 93 ? 25.638 0.088 -32.487 1.00 93.25 93 ILE A C 1
ATOM 740 O O . ILE A 1 93 ? 26.600 0.234 -33.238 1.00 93.25 93 ILE A O 1
ATOM 744 N N . MET A 1 94 ? 25.524 0.765 -31.341 1.00 90.94 94 MET A N 1
ATOM 745 C CA . MET A 1 94 ? 26.515 1.744 -30.894 1.00 90.94 94 MET A CA 1
ATOM 746 C C . MET A 1 94 ? 27.880 1.098 -30.631 1.00 90.94 94 MET A C 1
ATOM 748 O O . MET A 1 94 ? 28.898 1.634 -31.067 1.00 90.94 94 MET A O 1
ATOM 752 N N . LEU A 1 95 ? 27.912 -0.075 -29.990 1.00 91.25 95 LEU A N 1
ATOM 753 C CA . LEU A 1 95 ? 29.144 -0.835 -29.776 1.00 91.25 95 LEU A CA 1
ATOM 754 C C . LEU A 1 95 ? 29.776 -1.252 -31.111 1.00 91.25 95 LEU A C 1
ATOM 756 O O . LEU A 1 95 ? 30.967 -1.040 -31.330 1.00 91.25 95 LEU A O 1
ATOM 760 N N . GLY A 1 96 ? 28.968 -1.790 -32.031 1.00 91.62 96 GLY A N 1
ATOM 761 C CA . GLY A 1 96 ? 29.418 -2.175 -33.369 1.00 91.62 96 GLY A CA 1
ATOM 762 C C . GLY A 1 96 ? 29.974 -0.991 -34.160 1.00 91.62 96 GLY A C 1
ATOM 763 O O . GLY A 1 96 ? 31.028 -1.102 -34.781 1.00 91.62 96 GLY A O 1
ATOM 764 N N . TYR A 1 97 ? 29.324 0.169 -34.075 1.00 91.00 97 TYR A N 1
ATOM 765 C CA . TYR A 1 97 ? 29.792 1.400 -34.704 1.00 91.00 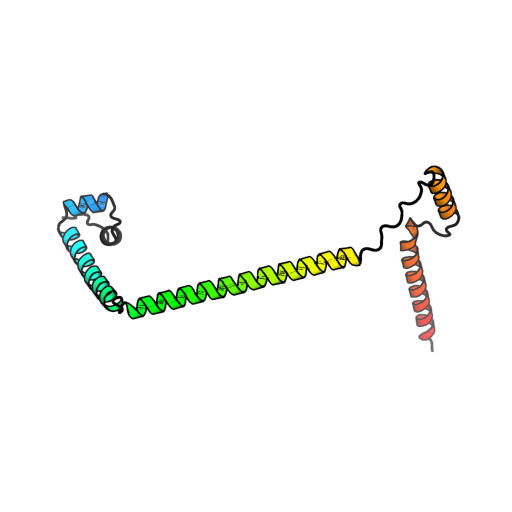97 TYR A CA 1
ATOM 766 C C . TYR A 1 97 ? 31.131 1.882 -34.129 1.00 91.00 97 TYR A C 1
ATOM 768 O O . TYR A 1 97 ? 32.017 2.251 -34.895 1.00 91.00 97 TYR A O 1
ATOM 776 N N . LEU A 1 98 ? 31.322 1.835 -32.807 1.00 86.75 98 LEU A N 1
ATOM 777 C CA . LEU A 1 98 ? 32.601 2.183 -32.170 1.00 86.75 98 LEU A CA 1
ATOM 778 C C . LEU A 1 98 ? 33.734 1.226 -32.570 1.00 86.75 98 LEU A C 1
ATOM 780 O O . LEU A 1 98 ? 34.865 1.667 -32.781 1.00 86.75 98 LEU A O 1
ATOM 784 N N . HIS A 1 99 ? 33.434 -0.065 -32.729 1.00 84.50 99 HIS A N 1
ATOM 785 C CA . HIS A 1 99 ? 34.399 -1.036 -33.242 1.00 84.50 99 HIS A CA 1
ATOM 786 C C . HIS A 1 99 ? 34.748 -0.784 -34.711 1.00 84.50 99 HIS A C 1
ATOM 788 O O . HIS A 1 99 ? 35.919 -0.819 -35.069 1.00 84.50 99 HIS A O 1
ATOM 794 N N . PHE A 1 100 ? 33.759 -0.481 -35.554 1.00 80.62 100 PHE A N 1
ATOM 795 C CA . PHE A 1 100 ? 33.982 -0.250 -36.983 1.00 80.62 100 PHE A CA 1
ATOM 796 C C . PHE A 1 100 ? 34.663 1.094 -37.271 1.00 80.62 100 PHE A C 1
ATOM 798 O O . PHE A 1 100 ? 35.376 1.242 -38.260 1.00 80.62 100 PHE A O 1
ATOM 805 N N . ARG A 1 101 ? 34.444 2.087 -36.404 1.00 74.88 101 ARG A N 1
ATOM 806 C CA . ARG A 1 101 ? 35.043 3.421 -36.505 1.00 74.88 101 ARG A CA 1
ATOM 807 C C . ARG A 1 101 ? 36.349 3.553 -35.722 1.00 74.88 101 ARG A C 1
ATOM 809 O O . ARG A 1 101 ? 36.973 4.609 -35.798 1.00 74.88 101 ARG A O 1
ATOM 816 N N . SER A 1 102 ? 36.772 2.517 -34.992 1.00 59.31 102 SER A N 1
ATOM 817 C CA . SER A 1 102 ? 38.128 2.480 -34.446 1.00 59.31 102 SER A CA 1
ATOM 818 C C . SER A 1 102 ? 39.104 2.440 -35.621 1.00 59.31 102 SER A C 1
ATOM 820 O O . SER A 1 102 ? 39.086 1.465 -36.377 1.00 59.31 102 SER A O 1
ATOM 822 N N . PRO A 1 103 ? 39.932 3.482 -35.830 1.00 58.25 103 PRO A N 1
ATOM 823 C CA . PRO A 1 103 ? 40.992 3.394 -36.819 1.00 58.25 103 PRO A CA 1
ATOM 824 C C . PRO A 1 103 ? 41.865 2.198 -36.440 1.00 58.25 103 PRO A C 1
ATOM 826 O O . PRO A 1 103 ? 42.150 2.004 -35.256 1.00 58.25 103 PRO A O 1
ATOM 829 N N . ALA A 1 104 ? 42.231 1.380 -37.434 1.00 58.34 104 ALA A N 1
ATOM 830 C CA . ALA A 1 104 ? 43.125 0.243 -37.250 1.00 58.34 104 ALA A CA 1
ATOM 831 C C . ALA A 1 104 ? 44.258 0.648 -36.302 1.00 58.34 104 ALA A C 1
ATOM 833 O O . ALA A 1 104 ? 44.898 1.678 -36.536 1.00 58.34 104 ALA A O 1
ATOM 834 N N . SER A 1 105 ? 44.449 -0.113 -35.215 1.00 59.88 105 SER A N 1
ATOM 835 C CA . SER A 1 105 ? 45.578 0.085 -34.309 1.00 59.88 105 SER A CA 1
ATOM 836 C C . SER A 1 105 ? 46.819 0.257 -35.168 1.00 59.88 105 SER A C 1
ATOM 838 O O . SER A 1 105 ? 47.174 -0.644 -35.930 1.00 59.88 105 SER A O 1
ATOM 840 N N . GLN A 1 106 ? 47.410 1.452 -35.113 1.00 57.47 106 GLN A N 1
ATOM 841 C CA . GLN A 1 106 ? 48.643 1.728 -35.831 1.00 57.47 106 GLN A CA 1
ATOM 842 C C . GLN A 1 106 ? 49.637 0.627 -35.444 1.00 57.47 106 GLN A C 1
ATOM 844 O O . GLN A 1 106 ? 49.683 0.270 -34.259 1.00 57.47 106 GLN A O 1
ATOM 849 N N . PRO A 1 107 ? 50.371 0.033 -36.405 1.00 52.69 107 PRO A N 1
ATOM 850 C CA . PRO A 1 107 ? 51.380 -0.957 -36.067 1.00 52.69 107 PRO A CA 1
ATOM 851 C C . PRO A 1 107 ? 52.279 -0.339 -34.999 1.00 52.69 107 PRO A C 1
ATOM 853 O O . PRO A 1 107 ? 52.718 0.803 -35.156 1.00 52.69 107 PRO A O 1
ATOM 856 N N . ALA A 1 108 ? 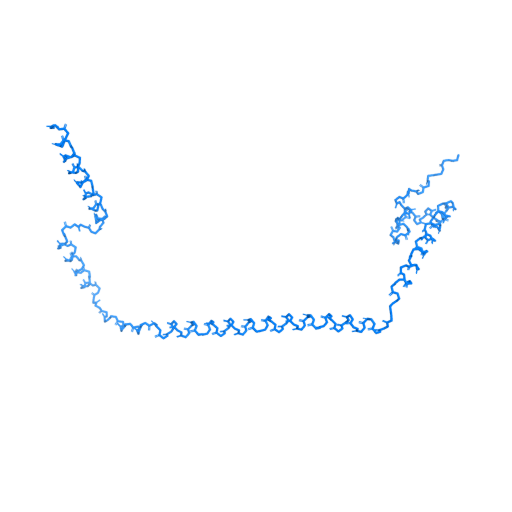52.458 -1.058 -33.886 1.00 58.47 108 ALA A N 1
ATOM 857 C CA . ALA A 1 108 ? 53.278 -0.599 -32.775 1.00 58.47 108 ALA A CA 1
ATOM 858 C C . ALA A 1 108 ? 54.602 -0.058 -33.338 1.00 58.47 108 ALA A C 1
ATOM 860 O O . ALA A 1 108 ? 55.206 -0.738 -34.178 1.00 58.47 108 ALA A O 1
ATOM 861 N N . PRO A 1 109 ? 55.030 1.161 -32.959 1.00 53.03 109 PRO A N 1
ATOM 862 C CA . PRO A 1 109 ? 56.270 1.702 -33.477 1.00 53.03 109 PRO A CA 1
ATOM 863 C C . PRO A 1 109 ? 57.383 0.714 -33.132 1.00 53.03 109 PRO A C 1
ATOM 865 O O . PRO A 1 109 ? 57.503 0.278 -31.986 1.00 53.03 109 PRO A O 1
ATOM 868 N N . VAL A 1 110 ? 58.157 0.330 -34.152 1.00 59.03 110 VAL A N 1
ATOM 869 C CA . VAL A 1 110 ? 59.445 -0.351 -33.982 1.00 59.03 110 VAL A CA 1
ATOM 870 C C . VAL A 1 110 ? 60.159 0.365 -32.846 1.00 59.03 110 VAL A C 1
ATOM 872 O O . VAL A 1 110 ? 60.263 1.590 -32.902 1.00 59.03 110 VAL A O 1
ATOM 875 N N . VAL A 1 111 ? 60.563 -0.378 -31.811 1.00 57.06 111 VAL A N 1
ATOM 876 C CA . VAL A 1 111 ? 61.272 0.154 -30.643 1.00 57.06 111 VAL A CA 1
ATOM 877 C C . VAL A 1 111 ? 62.502 0.894 -31.161 1.00 57.06 111 VAL A C 1
ATOM 879 O O . VAL A 1 111 ? 63.520 0.284 -31.478 1.00 57.06 111 VAL A O 1
ATOM 882 N N . GLN A 1 112 ? 62.368 2.206 -31.343 1.00 59.12 112 GLN A N 1
ATOM 883 C CA . GLN A 1 112 ? 63.500 3.084 -31.544 1.00 59.12 112 GLN A CA 1
ATOM 884 C C . GLN A 1 112 ? 64.245 3.082 -30.221 1.00 59.12 112 GLN A C 1
ATOM 886 O O . GLN A 1 112 ? 63.625 3.225 -29.165 1.00 59.12 112 GLN A O 1
ATOM 891 N N . ASP A 1 113 ? 65.550 2.851 -30.306 1.00 66.88 113 ASP A N 1
ATOM 892 C CA . ASP A 1 113 ? 66.457 2.889 -29.171 1.00 66.88 113 ASP A CA 1
ATOM 893 C C . ASP A 1 113 ? 66.140 4.122 -28.313 1.00 66.88 113 ASP A C 1
ATOM 895 O O . ASP A 1 113 ? 66.059 5.242 -28.832 1.00 66.88 113 ASP A O 1
ATOM 899 N N . ALA A 1 114 ? 65.853 3.905 -27.028 1.00 72.94 114 ALA A N 1
ATOM 900 C CA . ALA A 1 114 ? 65.348 4.949 -26.135 1.00 72.94 114 ALA A CA 1
ATOM 901 C C . ALA A 1 114 ? 66.318 6.139 -26.082 1.00 72.94 114 ALA A C 1
ATOM 903 O O . ALA A 1 114 ? 65.894 7.295 -26.035 1.00 72.94 114 ALA A O 1
ATOM 904 N N . ASP A 1 115 ? 67.611 5.849 -26.208 1.00 70.38 115 ASP A N 1
ATOM 905 C CA . ASP A 1 115 ? 68.671 6.845 -26.269 1.00 70.38 115 ASP A CA 1
ATOM 906 C C . ASP A 1 115 ? 68.582 7.687 -27.546 1.00 70.38 115 ASP A C 1
ATOM 908 O O . ASP A 1 115 ? 68.717 8.910 -27.504 1.00 70.38 115 ASP A O 1
ATOM 912 N N . GLN A 1 116 ? 68.254 7.080 -28.687 1.00 76.00 116 GLN A N 1
ATOM 913 C CA . GLN A 1 116 ? 68.079 7.808 -29.942 1.00 76.00 116 GLN A CA 1
ATOM 914 C C . GLN A 1 116 ? 66.821 8.685 -29.931 1.00 76.00 116 GLN A C 1
ATOM 916 O O . GLN A 1 116 ? 66.831 9.792 -30.476 1.00 76.00 116 GLN A O 1
ATOM 921 N N . ALA A 1 117 ? 65.758 8.244 -29.256 1.00 78.25 117 ALA A N 1
ATOM 922 C CA . ALA A 1 117 ? 64.571 9.066 -29.036 1.00 78.25 117 ALA A CA 1
ATOM 923 C C . ALA A 1 117 ? 64.874 10.287 -28.147 1.00 78.25 117 ALA A C 1
ATOM 925 O O . ALA A 1 117 ? 64.414 11.392 -28.454 1.00 78.25 117 ALA A O 1
ATOM 926 N N . LEU A 1 118 ? 65.687 10.110 -27.100 1.00 80.25 118 LEU A N 1
ATOM 927 C CA . LEU A 1 118 ? 66.129 11.192 -26.215 1.00 80.25 118 LEU A CA 1
ATOM 928 C C . LEU A 1 118 ? 67.026 12.200 -26.944 1.00 80.25 118 LEU A C 1
ATOM 930 O O . LEU A 1 118 ? 66.819 13.406 -26.818 1.00 80.25 118 LEU A O 1
ATOM 934 N N . LEU A 1 119 ? 67.975 11.732 -27.759 1.00 84.94 119 LEU A N 1
ATOM 935 C CA . LEU A 1 119 ? 68.856 12.612 -28.535 1.00 84.94 119 LEU A CA 1
ATOM 936 C C . LEU A 1 119 ? 68.071 13.490 -29.519 1.00 84.94 119 LEU A C 1
ATOM 938 O O . LEU A 1 119 ? 68.339 14.688 -29.631 1.00 84.94 119 LEU A O 1
ATOM 942 N N . LEU A 1 120 ? 67.054 12.925 -30.175 1.00 84.81 120 LEU A N 1
ATOM 943 C CA . LEU A 1 120 ? 66.168 13.684 -31.059 1.00 84.81 120 LEU A CA 1
ATOM 944 C C . LEU A 1 120 ? 65.320 14.716 -30.301 1.00 84.81 120 LEU A C 1
ATOM 946 O O . LEU A 1 120 ? 64.966 15.753 -30.864 1.00 84.81 120 LEU A O 1
ATOM 950 N N . ASP A 1 121 ? 64.970 14.449 -29.043 1.00 82.69 121 ASP A N 1
ATOM 951 C CA . ASP A 1 121 ? 64.199 15.378 -28.217 1.00 82.69 121 ASP A CA 1
ATOM 952 C C . ASP A 1 121 ? 65.037 16.558 -27.712 1.00 82.69 121 ASP A C 1
ATOM 954 O O . ASP A 1 121 ? 64.591 17.710 -27.742 1.00 82.69 121 ASP A O 1
ATOM 958 N N . VAL A 1 122 ? 66.295 16.294 -27.355 1.00 82.94 122 VAL A N 1
ATOM 959 C CA . VAL A 1 122 ? 67.271 17.336 -27.016 1.00 82.94 122 VAL A CA 1
ATOM 960 C C . VAL A 1 122 ? 67.563 18.216 -28.230 1.00 82.94 122 VAL A C 1
ATOM 962 O O . VAL A 1 122 ? 67.528 19.441 -28.116 1.00 82.94 122 VAL A O 1
ATOM 965 N N . GLU A 1 123 ? 67.780 17.625 -29.409 1.00 84.00 123 GLU A N 1
ATOM 966 C CA . GLU A 1 123 ? 67.993 18.397 -30.638 1.00 84.00 123 GLU A CA 1
ATOM 967 C C . GLU A 1 123 ? 66.782 19.286 -30.954 1.00 84.00 123 GLU A C 1
ATOM 969 O O . GLU A 1 123 ? 66.931 20.476 -31.250 1.00 84.00 123 GLU A O 1
ATOM 974 N N . ARG A 1 124 ? 65.566 18.737 -30.842 1.00 80.81 124 ARG A N 1
ATOM 975 C CA . ARG A 1 124 ? 64.330 19.509 -31.023 1.00 80.81 124 ARG A CA 1
ATOM 976 C C . ARG A 1 124 ? 64.204 20.637 -30.007 1.00 80.81 124 ARG A C 1
ATOM 978 O O . ARG A 1 124 ? 63.741 21.711 -30.378 1.00 80.81 124 ARG A O 1
ATOM 985 N N . SER A 1 125 ? 64.624 20.420 -28.766 1.00 79.50 125 SER A N 1
ATOM 986 C CA . SER A 1 125 ? 64.581 21.437 -27.714 1.00 79.50 125 SER A CA 1
ATOM 987 C C . SER A 1 125 ? 65.584 22.566 -27.951 1.00 79.50 125 SER A C 1
ATOM 989 O O . SER A 1 125 ? 65.233 23.727 -27.772 1.00 79.50 125 SER A O 1
ATOM 991 N N . LEU A 1 126 ? 66.793 22.258 -28.432 1.00 81.19 126 LEU A N 1
ATOM 992 C CA . LEU A 1 126 ? 67.812 23.264 -28.761 1.00 81.19 126 LEU A CA 1
ATOM 993 C C . LEU A 1 126 ? 67.451 24.105 -29.991 1.00 81.19 126 LEU A C 1
ATOM 995 O O . LEU A 1 126 ? 67.820 25.273 -30.071 1.00 81.19 126 LEU A O 1
ATOM 999 N N . ARG A 1 127 ? 66.727 23.525 -30.955 1.00 79.31 127 ARG A N 1
ATOM 1000 C CA . ARG A 1 127 ? 66.257 24.244 -32.150 1.00 79.31 127 ARG A CA 1
ATOM 1001 C C . ARG A 1 127 ? 65.018 25.107 -31.892 1.00 79.31 127 ARG A C 1
ATOM 1003 O O . ARG A 1 127 ? 64.644 25.885 -32.770 1.00 79.31 127 ARG A O 1
ATOM 1010 N N . ARG A 1 128 ? 64.351 24.971 -30.740 1.00 74.38 128 ARG A N 1
ATOM 1011 C CA . ARG A 1 128 ? 63.158 25.769 -30.432 1.00 74.38 128 ARG A CA 1
ATOM 1012 C C . ARG A 1 128 ? 63.557 27.182 -29.993 1.00 74.38 128 ARG A C 1
ATOM 1014 O O . ARG A 1 128 ? 64.375 27.323 -29.090 1.00 74.38 128 ARG A O 1
ATOM 1021 N N . PRO A 1 129 ? 62.943 28.230 -30.572 1.00 67.94 129 PRO A N 1
ATOM 1022 C CA . PRO A 1 129 ? 63.217 29.611 -30.179 1.00 67.94 129 PRO A CA 1
ATOM 1023 C C . PRO A 1 129 ? 62.677 29.948 -28.781 1.00 67.94 129 PRO A C 1
ATOM 1025 O O . PRO A 1 129 ? 63.148 30.894 -28.159 1.00 67.94 129 PRO A O 1
ATOM 1028 N N . VAL A 1 130 ? 61.703 29.179 -28.276 1.00 71.88 130 VAL A N 1
ATOM 1029 C CA . VAL A 1 130 ? 61.100 29.359 -26.950 1.00 71.88 130 VAL A CA 1
ATOM 1030 C C . VAL A 1 130 ? 60.887 27.983 -26.303 1.00 71.88 130 VAL A C 1
ATOM 1032 O O . VAL A 1 130 ? 60.377 27.076 -26.968 1.00 71.88 130 VAL A O 1
ATOM 1035 N N . PRO A 1 131 ? 61.264 27.792 -25.024 1.00 72.94 131 PRO A N 1
ATOM 1036 C CA . PRO A 1 131 ? 60.982 26.562 -24.291 1.00 72.94 131 PRO A CA 1
ATOM 1037 C C . PRO A 1 131 ? 59.481 26.261 -24.241 1.00 72.94 131 PRO A C 1
ATOM 1039 O O . PRO A 1 131 ? 58.680 27.162 -24.003 1.00 72.94 131 PRO A O 1
ATOM 1042 N N . ALA A 1 132 ? 59.099 24.987 -24.366 1.00 70.94 132 ALA A N 1
ATOM 1043 C CA . ALA A 1 132 ? 57.692 24.560 -24.360 1.00 70.94 132 ALA A CA 1
ATOM 1044 C C . ALA A 1 132 ? 56.918 25.043 -23.116 1.00 70.94 132 ALA A C 1
ATOM 1046 O O . ALA A 1 132 ? 55.749 25.404 -23.196 1.00 70.94 132 ALA A O 1
ATOM 1047 N N . ALA A 1 133 ? 57.593 25.111 -21.964 1.00 75.62 133 ALA A N 1
ATOM 1048 C CA . ALA A 1 133 ? 57.011 25.597 -20.714 1.00 75.62 133 ALA A CA 1
ATOM 1049 C C . ALA A 1 133 ? 56.623 27.091 -20.746 1.00 75.62 133 ALA A C 1
ATOM 1051 O O . ALA A 1 133 ? 55.838 27.535 -19.913 1.00 75.62 133 ALA A O 1
ATOM 1052 N N . LEU A 1 134 ? 57.162 27.863 -21.694 1.00 72.81 134 LEU A N 1
ATOM 1053 C CA . LEU A 1 134 ? 56.931 29.300 -21.846 1.00 72.81 134 LEU A CA 1
ATOM 1054 C C . LEU A 1 134 ? 56.021 29.639 -23.040 1.00 72.81 134 LEU A C 1
ATOM 1056 O O . LEU A 1 134 ? 55.675 30.805 -23.222 1.00 72.81 134 LEU A O 1
ATOM 1060 N N . GLU A 1 135 ? 55.568 28.644 -23.813 1.00 75.44 135 GLU A N 1
ATOM 1061 C CA . GLU A 1 135 ? 54.585 28.847 -24.889 1.00 75.44 135 GLU A CA 1
ATOM 1062 C C . GLU A 1 135 ? 53.277 29.505 -24.403 1.00 75.44 135 GLU A C 1
ATOM 1064 O O . GLU A 1 135 ? 52.800 30.423 -25.071 1.00 75.44 135 GLU A O 1
ATOM 1069 N N . PRO A 1 136 ? 52.705 29.156 -23.231 1.00 73.50 136 PRO A N 1
ATOM 1070 C CA . PRO A 1 136 ? 51.498 29.829 -22.747 1.00 73.50 136 PRO A CA 1
ATOM 1071 C C . PRO A 1 136 ? 51.737 31.306 -22.395 1.00 73.50 136 PRO A C 1
ATOM 1073 O O . PRO A 1 136 ? 50.850 32.140 -22.565 1.00 73.50 136 PRO A O 1
ATOM 1076 N N . ALA A 1 137 ? 52.943 31.648 -21.928 1.00 78.75 137 ALA A N 1
ATOM 1077 C CA . ALA A 1 137 ? 53.300 33.015 -21.552 1.00 78.75 137 ALA A CA 1
ATOM 1078 C C . ALA A 1 137 ? 53.527 33.918 -22.778 1.00 78.75 137 ALA A C 1
ATOM 1080 O O . ALA A 1 137 ? 53.247 35.113 -22.713 1.00 78.75 137 ALA A O 1
ATOM 1081 N N . MET A 1 138 ? 53.957 33.350 -23.911 1.00 79.38 138 MET A N 1
ATOM 1082 C CA . MET A 1 138 ? 54.061 34.060 -25.194 1.00 79.38 138 MET A CA 1
ATOM 1083 C C . MET A 1 138 ? 52.714 34.609 -25.669 1.00 79.38 138 MET A C 1
ATOM 1085 O O . MET A 1 138 ? 52.649 35.719 -26.189 1.00 79.38 138 MET A O 1
ATOM 1089 N N . ILE A 1 139 ? 51.637 33.845 -25.471 1.00 80.62 139 ILE A N 1
ATOM 1090 C CA . ILE A 1 139 ? 50.286 34.263 -25.865 1.00 80.62 139 ILE A CA 1
ATOM 1091 C C . ILE A 1 139 ? 49.857 35.490 -25.051 1.00 80.62 139 ILE A C 1
ATOM 1093 O O . ILE A 1 139 ? 49.314 36.440 -25.605 1.00 80.62 139 ILE A O 1
ATOM 1097 N N . LEU A 1 140 ? 50.161 35.502 -23.750 1.00 81.56 140 LEU A N 1
ATOM 1098 C CA . LEU A 1 140 ? 49.865 36.637 -22.874 1.00 81.56 140 LEU A CA 1
ATOM 1099 C C . LEU A 1 140 ? 50.723 37.864 -23.209 1.00 81.56 140 LEU A C 1
ATOM 1101 O O . LEU A 1 140 ? 50.199 38.972 -23.266 1.00 81.56 140 LEU A O 1
ATOM 1105 N N . ALA A 1 141 ? 52.018 37.677 -23.470 1.00 82.44 141 ALA A N 1
ATOM 1106 C CA . ALA A 1 141 ? 52.913 38.773 -23.840 1.00 82.44 141 ALA A CA 1
ATOM 1107 C C . ALA A 1 141 ? 52.501 39.436 -25.167 1.00 82.44 141 ALA A C 1
ATOM 1109 O O . ALA A 1 141 ? 52.510 40.661 -25.265 1.00 82.44 141 ALA A O 1
ATOM 1110 N N . ALA A 1 142 ? 52.082 38.641 -26.158 1.00 82.38 142 ALA A N 1
ATOM 1111 C CA . ALA A 1 142 ? 51.589 39.152 -27.436 1.00 82.38 142 ALA A CA 1
ATOM 1112 C C . ALA A 1 142 ? 50.286 39.955 -27.286 1.00 82.38 142 ALA A C 1
ATOM 1114 O O . ALA A 1 142 ? 50.099 40.955 -27.976 1.00 82.38 142 ALA A O 1
ATOM 1115 N N . GLU A 1 143 ? 49.396 39.550 -26.377 1.00 83.00 143 GLU A N 1
ATOM 1116 C CA . GLU A 1 143 ? 48.148 40.278 -26.135 1.00 83.00 143 GLU A CA 1
ATOM 1117 C C . GLU A 1 143 ? 48.390 41.599 -25.392 1.00 83.00 143 GLU A C 1
ATOM 1119 O O . GLU A 1 143 ? 47.800 42.617 -25.744 1.00 83.00 143 GLU A O 1
ATOM 1124 N N . ILE A 1 144 ? 49.315 41.621 -24.426 1.00 86.44 144 ILE A N 1
ATOM 1125 C CA . ILE A 1 144 ? 49.707 42.854 -23.725 1.00 86.44 144 ILE A CA 1
ATOM 1126 C C . ILE A 1 144 ? 50.309 43.871 -24.707 1.00 86.44 144 ILE A C 1
ATOM 1128 O O . ILE A 1 144 ? 49.935 45.043 -24.676 1.00 86.44 144 ILE A O 1
ATOM 1132 N N . ASP A 1 145 ? 51.189 43.433 -25.611 1.00 86.38 145 ASP A N 1
ATOM 1133 C CA . ASP A 1 145 ? 51.800 44.302 -26.629 1.00 86.38 145 ASP A CA 1
ATOM 1134 C C . ASP A 1 145 ? 50.758 44.851 -27.622 1.00 86.38 145 ASP A C 1
ATOM 1136 O O . ASP A 1 145 ? 50.775 46.023 -28.016 1.00 86.38 145 ASP A O 1
ATOM 1140 N N . ARG A 1 146 ? 49.766 44.021 -27.965 1.00 86.31 146 ARG A N 1
ATOM 1141 C CA . ARG A 1 146 ? 48.627 44.416 -28.796 1.00 86.31 146 ARG A CA 1
ATOM 1142 C C . ARG A 1 146 ? 47.756 45.468 -28.115 1.00 86.31 146 ARG A C 1
ATOM 1144 O O . ARG A 1 146 ? 47.359 46.430 -28.770 1.00 86.31 146 ARG A O 1
ATOM 1151 N N . MET A 1 147 ? 47.476 45.309 -26.822 1.00 84.12 147 MET A N 1
ATOM 1152 C CA . MET A 1 147 ? 46.715 46.288 -26.041 1.00 84.12 147 MET A CA 1
ATOM 1153 C C . MET A 1 147 ? 47.465 47.619 -25.931 1.00 84.12 147 MET A C 1
ATOM 1155 O O . MET A 1 147 ? 46.874 48.663 -26.200 1.00 84.12 147 MET A O 1
ATOM 1159 N N . ALA A 1 148 ? 48.770 47.582 -25.649 1.00 80.88 148 ALA A N 1
ATOM 1160 C CA . ALA A 1 148 ? 49.608 48.781 -25.596 1.00 80.88 148 ALA A CA 1
ATOM 1161 C C . ALA A 1 148 ? 49.647 49.524 -26.946 1.00 80.88 148 ALA A C 1
ATOM 1163 O O . ALA A 1 148 ? 49.597 50.753 -26.993 1.00 80.88 148 ALA A O 1
ATOM 1164 N N . SER A 1 149 ? 49.668 48.786 -28.059 1.00 80.50 149 SER A N 1
ATOM 1165 C CA . SER A 1 149 ? 49.616 49.364 -29.408 1.00 80.50 149 SER A CA 1
ATOM 1166 C C . SER A 1 149 ? 48.268 50.028 -29.726 1.00 80.50 149 SER A C 1
ATOM 1168 O O . SER A 1 149 ? 48.235 51.048 -30.411 1.00 80.50 149 SER A O 1
ATOM 1170 N N . ILE A 1 150 ? 47.151 49.477 -29.237 1.00 80.19 150 ILE A N 1
ATOM 1171 C CA . ILE A 1 150 ? 45.806 50.053 -29.422 1.00 80.19 150 ILE A CA 1
ATOM 1172 C C . ILE A 1 150 ? 45.656 51.352 -28.621 1.00 80.19 150 ILE A C 1
ATOM 1174 O O . ILE A 1 150 ? 45.108 52.329 -29.131 1.00 80.19 150 ILE A O 1
ATOM 1178 N N . GLU A 1 151 ? 46.183 51.384 -27.398 1.00 73.94 151 GLU A N 1
ATOM 1179 C CA . GLU A 1 151 ? 46.138 52.562 -26.529 1.00 73.94 151 GLU A CA 1
ATOM 1180 C C . GLU A 1 151 ? 46.898 53.750 -27.148 1.00 73.94 151 GLU A C 1
ATOM 1182 O O . GLU A 1 151 ? 46.356 54.850 -27.236 1.00 73.94 151 GLU A O 1
ATOM 1187 N N . GLN A 1 152 ? 48.076 53.508 -27.738 1.00 67.56 152 GLN A N 1
ATOM 1188 C CA . GLN A 1 152 ? 48.852 54.543 -28.442 1.00 67.56 152 GLN A CA 1
ATOM 1189 C C . GLN A 1 152 ? 48.186 55.090 -29.716 1.00 67.56 152 GLN A C 1
ATOM 1191 O O . GLN A 1 152 ? 48.462 56.223 -30.124 1.00 67.56 152 GLN A O 1
ATOM 1196 N N . VAL A 1 153 ? 47.342 54.297 -30.383 1.00 69.81 153 VAL A N 1
ATOM 1197 C CA . VAL A 1 153 ? 46.578 54.747 -31.560 1.00 69.81 153 VAL A CA 1
ATOM 1198 C C . VAL A 1 153 ? 45.407 55.630 -31.134 1.00 69.81 153 VAL A C 1
ATOM 1200 O O . VAL A 1 153 ? 45.109 56.610 -31.815 1.00 69.81 153 VAL A O 1
ATOM 1203 N N . ASN A 1 154 ? 44.783 55.323 -29.995 1.00 63.50 154 ASN A N 1
ATOM 1204 C CA . ASN A 1 154 ? 43.672 56.103 -29.462 1.00 63.50 154 ASN A CA 1
ATOM 1205 C C . ASN A 1 154 ? 44.147 57.465 -28.919 1.00 63.50 154 ASN A C 1
ATOM 1207 O O . ASN A 1 154 ? 43.558 58.495 -29.232 1.00 63.50 154 ASN A O 1
ATOM 1211 N N . GLU A 1 155 ? 45.288 57.493 -28.226 1.00 62.31 155 GLU A N 1
ATOM 1212 C CA . GLU A 1 155 ? 45.877 58.719 -27.663 1.00 62.31 155 GLU A CA 1
ATOM 1213 C C . GLU A 1 155 ? 46.343 59.717 -28.749 1.00 62.31 155 GLU A C 1
ATOM 1215 O O . GLU A 1 155 ? 46.320 60.932 -28.557 1.00 62.31 155 GLU A O 1
ATOM 1220 N N . LYS A 1 156 ? 46.700 59.227 -29.945 1.00 58.41 156 LYS A N 1
ATOM 1221 C CA . LYS A 1 156 ? 47.016 60.068 -31.118 1.00 58.41 156 LYS A CA 1
ATOM 1222 C C . LYS A 1 156 ? 45.784 60.510 -31.919 1.00 58.41 156 LYS A C 1
ATOM 1224 O O . LYS A 1 156 ? 45.922 61.376 -32.780 1.00 58.41 156 LYS A O 1
ATOM 1229 N N . GLY A 1 157 ? 44.609 59.932 -31.662 1.00 57.47 157 GLY A N 1
ATOM 1230 C CA . GLY A 1 157 ? 43.350 60.255 -32.343 1.00 57.47 157 GLY A CA 1
ATOM 1231 C C . GLY A 1 157 ? 42.526 61.368 -31.684 1.00 57.47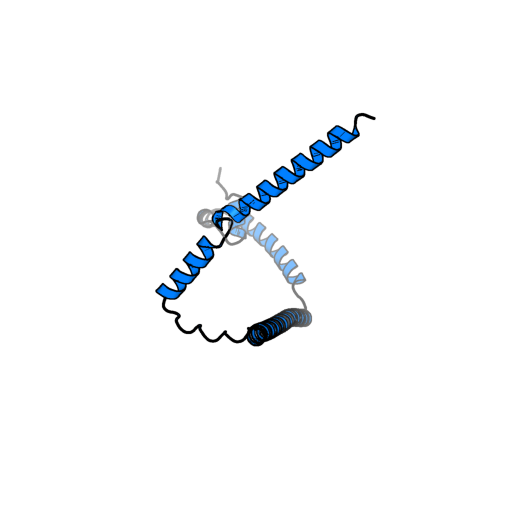 157 GLY A C 1
ATOM 1232 O O . GLY A 1 157 ? 41.655 61.926 -32.341 1.00 57.47 157 GLY A O 1
ATOM 1233 N N . GLU A 1 158 ? 42.804 61.722 -30.424 1.00 54.91 158 GLU A N 1
ATOM 1234 C CA . GLU A 1 158 ? 42.038 62.725 -29.653 1.00 54.91 158 GLU A CA 1
ATOM 1235 C C . GLU A 1 158 ? 42.606 64.158 -29.696 1.00 54.91 158 GLU A C 1
ATOM 1237 O O . GLU A 1 158 ? 42.061 65.059 -29.063 1.00 54.91 158 GLU A O 1
ATOM 1242 N N . THR A 1 159 ? 43.674 64.419 -30.458 1.00 55.00 159 THR A N 1
ATOM 1243 C CA . THR A 1 159 ? 44.241 65.776 -30.621 1.00 55.00 159 THR A CA 1
ATOM 1244 C C . THR A 1 159 ? 44.038 66.346 -32.027 1.00 55.00 159 THR A C 1
ATOM 1246 O O . THR A 1 159 ? 44.986 66.820 -32.659 1.00 55.00 159 THR A O 1
ATOM 1249 N N . GLN A 1 160 ? 42.796 66.332 -32.524 1.00 43.62 160 GLN A N 1
ATOM 1250 C CA . GLN A 1 160 ? 42.414 67.118 -33.703 1.00 43.62 160 GLN A CA 1
ATOM 1251 C C . GLN A 1 160 ? 41.053 67.795 -33.549 1.00 43.62 160 GLN A C 1
ATOM 1253 O O . GLN A 1 160 ? 40.094 67.112 -33.129 1.00 43.62 160 GLN A O 1
#

Secondary structure (DSSP, 8-state):
----PPPHHHHHHHHTT---HHHHHHHHH-HHHHHHHHHHHHHHHHHHHHHHHHH---HHHHHHHHHHHHHHHHHHHHHHHHHHHHHHHHHHHHHHHHHHHS---PPPP----HHHHHHHHHHHHHT-SS-GGGHHHHHHHHHHHHHHHHHHHHHTTS--